Protein AF-A0A7K4N6X2-F1 (afdb_monomer_lite)

Organism: NCBI:txid2511932

Secondary structure (DSSP, 8-state):
-PPPPHHHHHHHHHHHHHHHHTT--HHHHHHHH---HHHHHHHHHHHHHHHHHHTT--HHHHHHHHHHHHHHHHHHHHHHHHHHHHHHHHHHHHHHHTTPPPPHHHHHHHHHHHHHHHHHHHHHHHHHHSPPHHHHHHHHHHHHHHHH--

Radius of gyration: 22.48 Å; chains: 1; bounding box: 54×57×59 Å

Structure (mmCIF, N/CA/C/O backbone):
data_AF-A0A7K4N6X2-F1
#
_entry.id   AF-A0A7K4N6X2-F1
#
loop_
_atom_site.group_PDB
_atom_site.id
_atom_site.type_symbol
_atom_site.label_atom_id
_atom_site.label_alt_id
_atom_site.label_comp_id
_atom_site.label_asym_id
_atom_site.la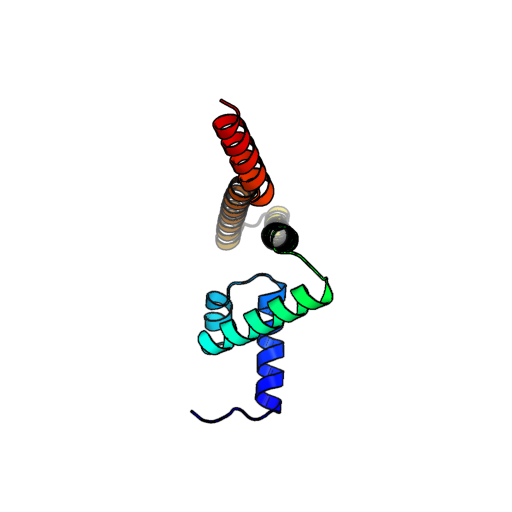bel_entity_id
_atom_site.label_seq_id
_atom_site.pdbx_PDB_ins_code
_atom_site.Cartn_x
_atom_site.Cartn_y
_atom_site.Cartn_z
_atom_site.occupancy
_atom_site.B_iso_or_equiv
_atom_site.auth_seq_id
_atom_site.auth_comp_id
_atom_site.auth_asym_id
_atom_site.auth_atom_id
_atom_site.pdbx_PDB_model_num
ATOM 1 N N . MET A 1 1 ? 13.465 -31.123 -7.975 1.00 43.75 1 MET A N 1
ATOM 2 C CA . MET A 1 1 ? 12.288 -30.366 -7.488 1.00 43.75 1 MET A CA 1
ATOM 3 C C . MET A 1 1 ? 11.057 -30.859 -8.233 1.00 43.75 1 MET A C 1
ATOM 5 O O . MET A 1 1 ? 11.097 -30.888 -9.456 1.00 43.75 1 MET A O 1
ATOM 9 N N . ALA A 1 2 ? 10.013 -31.300 -7.527 1.00 53.44 2 ALA A N 1
ATOM 10 C CA . ALA A 1 2 ? 8.795 -31.818 -8.152 1.00 53.44 2 ALA A CA 1
ATOM 11 C C . ALA A 1 2 ? 8.016 -30.695 -8.864 1.00 53.44 2 ALA A C 1
ATOM 13 O O . ALA A 1 2 ? 7.821 -29.613 -8.308 1.00 53.44 2 ALA A O 1
ATOM 14 N N . ARG A 1 3 ? 7.585 -30.944 -10.105 1.00 59.12 3 ARG A N 1
ATOM 15 C CA . ARG A 1 3 ? 6.756 -30.022 -10.893 1.00 59.12 3 ARG A CA 1
ATOM 16 C C . ARG A 1 3 ? 5.349 -30.001 -10.291 1.00 59.12 3 ARG A C 1
ATOM 18 O O . ARG A 1 3 ? 4.674 -31.024 -10.300 1.00 59.12 3 ARG A O 1
ATOM 25 N N . LEU A 1 4 ? 4.913 -28.850 -9.772 1.00 65.88 4 LEU A N 1
ATOM 26 C CA . LEU A 1 4 ? 3.552 -28.677 -9.247 1.00 65.88 4 LEU A CA 1
ATOM 27 C C . LEU A 1 4 ? 2.513 -29.030 -10.319 1.00 65.88 4 LEU A C 1
ATOM 29 O O . LEU A 1 4 ? 2.672 -28.641 -11.482 1.00 65.88 4 LEU A O 1
ATOM 33 N N . ALA A 1 5 ? 1.443 -29.721 -9.923 1.00 74.88 5 ALA A N 1
ATOM 34 C CA . ALA A 1 5 ? 0.334 -30.056 -10.812 1.00 74.88 5 ALA A CA 1
ATOM 35 C C . ALA A 1 5 ? -0.338 -28.781 -11.361 1.00 74.88 5 ALA A C 1
ATOM 37 O O . ALA A 1 5 ? -0.400 -27.758 -10.676 1.00 74.88 5 ALA A O 1
ATOM 38 N N . LYS A 1 6 ? -0.880 -28.833 -12.586 1.00 73.31 6 LYS A N 1
ATOM 39 C CA . LYS A 1 6 ? -1.446 -27.663 -13.296 1.00 73.31 6 LYS A CA 1
ATOM 40 C C . LYS A 1 6 ? -2.484 -26.897 -12.458 1.00 73.31 6 LYS A C 1
ATOM 42 O O . LYS A 1 6 ? -2.438 -25.673 -12.398 1.00 73.31 6 LYS A O 1
ATOM 47 N N . ASN A 1 7 ? -3.343 -27.608 -11.726 1.00 75.19 7 ASN A N 1
ATOM 48 C CA . ASN A 1 7 ? -4.359 -26.998 -10.859 1.00 75.19 7 ASN A CA 1
ATOM 49 C C . ASN A 1 7 ? -3.750 -26.260 -9.654 1.00 75.19 7 ASN A C 1
ATOM 51 O O . ASN A 1 7 ? -4.214 -25.185 -9.288 1.00 75.19 7 ASN A O 1
ATOM 55 N N . GLN A 1 8 ? -2.668 -26.788 -9.074 1.00 78.38 8 GLN A N 1
ATOM 56 C CA . GLN A 1 8 ? -1.957 -26.133 -7.970 1.00 78.38 8 GLN A CA 1
ATOM 57 C C . GLN A 1 8 ? -1.247 -24.856 -8.440 1.00 78.38 8 GLN A C 1
ATOM 59 O O . GLN A 1 8 ? -1.199 -23.873 -7.702 1.00 78.38 8 GLN A O 1
ATOM 64 N N . GLN A 1 9 ? -0.752 -24.839 -9.683 1.00 82.56 9 GLN A N 1
ATOM 65 C CA . GLN A 1 9 ? -0.161 -23.639 -10.280 1.00 82.56 9 GLN A CA 1
ATOM 66 C C . GLN A 1 9 ? -1.199 -22.529 -10.475 1.00 82.56 9 GLN A C 1
ATOM 68 O O . GLN A 1 9 ? -0.926 -21.386 -10.118 1.00 82.56 9 GLN A O 1
ATOM 73 N N . VAL A 1 10 ? -2.400 -22.855 -10.968 1.00 85.25 10 VAL A N 1
ATOM 74 C CA . VAL A 1 10 ? -3.485 -21.871 -11.150 1.00 85.25 10 VAL A CA 1
ATOM 75 C C . VAL A 1 10 ? -3.918 -21.268 -9.812 1.00 85.25 10 VAL A C 1
ATOM 77 O O . VAL A 1 10 ? -4.037 -20.049 -9.694 1.00 85.25 10 VAL A O 1
ATOM 80 N N . THR A 1 11 ? -4.102 -22.094 -8.780 1.00 87.75 11 THR A N 1
ATOM 81 C CA . THR A 1 11 ? -4.464 -21.610 -7.438 1.00 87.75 11 THR A CA 1
ATOM 82 C C . THR A 1 11 ? -3.383 -20.701 -6.854 1.00 87.75 11 THR A C 1
ATOM 84 O O . THR A 1 11 ? -3.689 -19.641 -6.308 1.00 87.75 11 THR A O 1
ATOM 87 N N . MET A 1 12 ? -2.111 -21.073 -7.010 1.00 90.75 12 MET A N 1
ATOM 88 C CA . MET A 1 12 ? -0.982 -20.261 -6.559 1.00 90.75 12 MET A CA 1
ATOM 89 C C . MET A 1 12 ? -0.906 -18.920 -7.299 1.00 90.75 12 MET A C 1
ATOM 91 O O . MET A 1 12 ? -0.745 -17.885 -6.657 1.00 90.75 12 MET A O 1
ATOM 95 N N . GLN A 1 13 ? -1.066 -18.919 -8.625 1.00 92.38 13 GLN A N 1
ATOM 96 C CA . GLN A 1 13 ? -1.088 -17.689 -9.419 1.00 92.38 13 GLN A CA 1
ATOM 97 C C . GLN A 1 13 ? -2.209 -16.753 -8.968 1.00 92.38 13 GLN A C 1
ATOM 99 O O . GLN A 1 13 ? -1.940 -15.583 -8.728 1.00 92.38 13 GLN A O 1
ATOM 104 N N . ARG A 1 14 ? -3.434 -17.259 -8.767 1.00 91.56 14 ARG A N 1
ATOM 105 C CA . ARG A 1 14 ? -4.555 -16.451 -8.249 1.00 91.56 14 ARG A CA 1
ATOM 106 C C . ARG A 1 14 ? -4.241 -15.840 -6.886 1.00 91.56 14 ARG A C 1
ATOM 108 O O . ARG A 1 14 ? -4.492 -14.659 -6.679 1.00 91.56 14 ARG A O 1
ATOM 115 N N . LYS A 1 15 ? -3.646 -16.622 -5.980 1.00 92.94 15 LYS A N 1
ATOM 116 C CA . LYS A 1 15 ? -3.247 -16.144 -4.650 1.00 92.94 15 LYS A CA 1
ATOM 117 C C . LYS A 1 15 ? -2.227 -15.006 -4.742 1.00 92.94 15 LYS A C 1
ATOM 119 O O . LYS A 1 15 ? -2.377 -14.003 -4.059 1.00 92.94 15 LYS A O 1
ATOM 124 N N . LEU A 1 16 ? -1.209 -15.152 -5.589 1.00 95.56 16 LEU A N 1
ATOM 125 C CA . LEU A 1 16 ? -0.157 -14.148 -5.775 1.00 95.56 16 LEU A CA 1
ATOM 126 C C . LEU A 1 16 ? -0.637 -12.910 -6.544 1.00 95.56 16 LEU A C 1
ATOM 128 O O . LEU A 1 16 ? -0.145 -11.812 -6.291 1.00 95.56 16 LEU A O 1
ATOM 132 N N . ARG A 1 17 ? -1.606 -13.072 -7.451 1.00 93.00 17 ARG A N 1
ATOM 133 C CA . ARG A 1 17 ? -2.121 -12.001 -8.310 1.00 93.00 17 ARG A CA 1
ATOM 134 C C . ARG A 1 17 ? -2.683 -10.832 -7.505 1.00 93.00 17 ARG A C 1
ATOM 136 O O . ARG A 1 17 ? -2.391 -9.690 -7.827 1.00 93.00 17 ARG A O 1
ATOM 143 N N . VAL A 1 18 ? -3.386 -11.125 -6.411 1.00 91.69 18 VAL A N 1
ATOM 144 C CA . VAL A 1 18 ? -3.947 -10.105 -5.509 1.00 91.69 18 VAL A CA 1
ATOM 145 C C . VAL A 1 18 ? -2.858 -9.201 -4.923 1.00 91.69 18 VAL A C 1
ATOM 147 O O . VAL A 1 18 ? -3.056 -7.999 -4.793 1.00 91.69 18 VAL A O 1
ATOM 150 N N . TYR A 1 19 ? -1.697 -9.758 -4.572 1.00 92.00 19 TYR A N 1
ATOM 151 C CA . TYR A 1 19 ? -0.583 -8.974 -4.031 1.00 92.00 19 TYR A CA 1
ATOM 152 C C . TYR A 1 19 ? 0.113 -8.160 -5.123 1.00 92.00 19 TYR A C 1
ATOM 154 O O . TYR A 1 19 ? 0.481 -7.012 -4.879 1.00 92.00 19 TYR A O 1
ATOM 162 N N . PHE A 1 20 ? 0.244 -8.728 -6.324 1.00 91.19 20 PHE A N 1
ATOM 163 C CA . PHE A 1 20 ? 0.792 -8.027 -7.483 1.00 91.19 20 PHE A CA 1
ATOM 164 C C . PHE A 1 20 ? -0.052 -6.801 -7.845 1.00 91.19 20 PHE A C 1
ATOM 166 O O . PHE A 1 20 ? 0.481 -5.706 -7.959 1.00 91.19 20 PHE A O 1
ATOM 173 N N . GLU A 1 21 ? -1.373 -6.961 -7.930 1.00 85.81 21 GLU A N 1
ATOM 174 C CA . GLU A 1 21 ? -2.314 -5.877 -8.255 1.00 85.81 21 GLU A CA 1
ATOM 175 C C . GLU A 1 21 ? -2.380 -4.791 -7.171 1.00 85.81 21 GLU A C 1
ATOM 177 O O . GLU A 1 21 ? -2.787 -3.666 -7.437 1.00 85.81 21 GLU A O 1
ATOM 182 N N . ARG A 1 22 ? -1.937 -5.106 -5.950 1.00 82.94 22 ARG A N 1
ATOM 183 C CA . ARG A 1 22 ? -1.788 -4.152 -4.839 1.00 82.94 22 ARG A CA 1
ATOM 184 C C . ARG A 1 22 ? -0.392 -3.526 -4.765 1.00 82.94 22 ARG A C 1
ATOM 186 O O . ARG A 1 22 ? -0.058 -2.943 -3.734 1.00 82.94 22 ARG A O 1
ATOM 193 N N . ASN A 1 23 ? 0.438 -3.715 -5.793 1.00 84.44 23 ASN A N 1
ATOM 194 C CA . ASN A 1 23 ? 1.840 -3.288 -5.851 1.00 84.44 23 ASN A CA 1
ATOM 195 C C . ASN A 1 23 ? 2.671 -3.720 -4.630 1.00 84.44 23 ASN A C 1
ATOM 197 O O . ASN A 1 23 ? 3.626 -3.054 -4.231 1.00 84.44 23 ASN A O 1
ATOM 201 N N . GLN A 1 24 ? 2.323 -4.854 -4.018 1.00 88.06 24 GLN A N 1
ATOM 202 C CA . GLN A 1 24 ? 3.087 -5.405 -2.904 1.00 88.06 24 GLN A CA 1
ATOM 203 C C . GLN A 1 24 ? 4.306 -6.147 -3.432 1.00 88.06 24 GLN A C 1
ATOM 205 O O . GLN A 1 24 ? 4.192 -6.946 -4.362 1.00 88.06 24 GLN A O 1
ATOM 210 N N . SER A 1 25 ? 5.466 -5.929 -2.809 1.00 88.12 25 SER A N 1
ATOM 211 C CA . SER A 1 25 ? 6.724 -6.540 -3.250 1.00 88.12 25 SER A CA 1
ATOM 212 C C . SER A 1 25 ? 6.659 -8.073 -3.285 1.00 88.12 25 SER A C 1
ATOM 214 O O . SER A 1 25 ? 5.964 -8.710 -2.488 1.00 88.12 25 SER A O 1
ATOM 216 N N . ALA A 1 26 ? 7.452 -8.684 -4.170 1.00 90.19 26 ALA A N 1
ATOM 217 C CA . ALA A 1 26 ? 7.571 -10.139 -4.243 1.00 90.19 26 ALA A CA 1
ATOM 218 C C . ALA A 1 26 ? 8.024 -10.754 -2.904 1.00 90.19 26 ALA A C 1
ATOM 220 O O . ALA A 1 26 ? 7.566 -11.835 -2.536 1.00 90.19 26 ALA A O 1
ATOM 221 N N . SER A 1 27 ? 8.882 -10.052 -2.155 1.00 92.31 27 SER A N 1
ATOM 222 C CA . SER A 1 27 ? 9.325 -10.453 -0.815 1.00 92.31 27 SER A CA 1
ATOM 223 C C . SER A 1 27 ? 8.164 -10.516 0.173 1.00 92.31 27 SER A C 1
ATOM 225 O O . SER A 1 27 ? 7.992 -11.534 0.841 1.00 92.31 27 SER A O 1
ATOM 227 N N . PHE A 1 28 ? 7.328 -9.474 0.210 1.00 89.94 28 PHE A N 1
ATOM 228 C CA . PHE A 1 28 ? 6.139 -9.436 1.061 1.00 89.94 28 PHE A CA 1
ATOM 229 C C . PHE A 1 28 ? 5.155 -10.550 0.683 1.00 89.94 28 PHE A C 1
ATOM 231 O O . PHE A 1 28 ? 4.765 -11.360 1.520 1.00 89.94 28 PHE A O 1
ATOM 238 N N . ALA A 1 29 ? 4.826 -10.673 -0.605 1.00 93.38 29 ALA A N 1
ATOM 239 C CA . ALA A 1 29 ? 3.932 -11.719 -1.089 1.00 93.38 29 ALA A CA 1
ATOM 240 C C . ALA A 1 29 ? 4.471 -13.133 -0.805 1.00 93.38 29 ALA A C 1
ATOM 242 O O . ALA A 1 29 ? 3.701 -14.035 -0.480 1.00 93.38 29 ALA A O 1
ATOM 243 N N . SER A 1 30 ? 5.786 -13.349 -0.888 1.00 94.44 30 SER A N 1
ATOM 244 C CA . SER A 1 30 ? 6.421 -14.625 -0.537 1.00 94.44 30 SER A CA 1
ATOM 245 C C . SER A 1 30 ? 6.221 -14.979 0.939 1.00 94.44 30 SER A C 1
ATOM 247 O O . SER A 1 30 ? 5.857 -16.118 1.238 1.00 94.44 30 SER A O 1
ATOM 249 N N . GLN A 1 31 ? 6.390 -14.007 1.840 1.00 93.50 31 GLN A N 1
ATOM 250 C CA . GLN A 1 31 ? 6.179 -14.188 3.279 1.00 93.50 31 GLN A CA 1
ATOM 251 C C . GLN A 1 31 ? 4.711 -14.503 3.595 1.00 93.50 31 GLN A C 1
ATOM 253 O O . GLN A 1 31 ? 4.422 -15.522 4.221 1.00 93.50 31 GLN A O 1
ATOM 258 N N . GLU A 1 32 ? 3.786 -13.700 3.069 1.00 92.69 32 GLU A N 1
ATOM 259 C CA . GLU A 1 32 ? 2.346 -13.849 3.309 1.00 92.69 32 GLU A CA 1
ATOM 260 C C . GLU A 1 32 ? 1.781 -15.152 2.736 1.00 92.69 32 GLU A C 1
ATOM 262 O O . GLU A 1 32 ? 0.965 -15.850 3.345 1.00 92.69 32 GLU A O 1
ATOM 267 N N . THR A 1 33 ? 2.217 -15.525 1.533 1.00 92.06 33 THR A N 1
ATOM 268 C CA . THR A 1 33 ? 1.648 -16.684 0.840 1.00 92.06 33 THR A CA 1
ATOM 269 C C . THR A 1 33 ? 2.375 -17.991 1.124 1.00 92.06 33 THR A C 1
ATOM 271 O O . THR A 1 33 ? 1.822 -19.043 0.784 1.00 92.06 33 THR A O 1
ATOM 274 N N . ARG A 1 34 ? 3.560 -17.925 1.752 1.00 92.69 34 ARG A N 1
ATOM 275 C CA . ARG A 1 34 ? 4.531 -19.020 1.939 1.00 92.69 34 ARG A CA 1
ATOM 276 C C . ARG A 1 34 ? 5.005 -19.658 0.630 1.00 92.69 34 ARG A C 1
ATOM 278 O O . ARG A 1 34 ? 5.456 -20.801 0.608 1.00 92.69 34 ARG A O 1
ATOM 285 N N . VAL A 1 35 ? 4.897 -18.928 -0.478 1.00 93.25 35 VAL A N 1
ATOM 286 C CA . VAL A 1 35 ? 5.419 -19.351 -1.780 1.00 93.25 35 VAL A CA 1
ATOM 287 C C . VAL A 1 35 ? 6.888 -18.955 -1.875 1.00 93.25 35 VAL A C 1
ATOM 289 O O . VAL A 1 35 ? 7.273 -17.872 -1.444 1.00 93.25 35 VAL A O 1
ATOM 292 N N . ASN A 1 36 ? 7.721 -19.815 -2.465 1.00 94.31 36 ASN A N 1
ATOM 293 C CA . ASN A 1 36 ? 9.141 -19.530 -2.657 1.00 94.31 36 ASN A CA 1
ATOM 294 C C . ASN A 1 36 ? 9.355 -18.222 -3.442 1.00 94.31 36 ASN A C 1
ATOM 296 O O . ASN A 1 36 ? 8.801 -18.056 -4.530 1.00 94.31 36 ASN A O 1
ATOM 300 N N . ILE A 1 37 ? 10.226 -17.345 -2.937 1.00 94.75 37 ILE A N 1
ATOM 301 C CA . ILE A 1 37 ? 10.495 -16.026 -3.527 1.00 94.75 37 ILE A CA 1
ATOM 302 C C . ILE A 1 37 ? 10.863 -16.080 -5.015 1.00 94.75 37 ILE A C 1
ATOM 304 O O . ILE A 1 37 ? 10.365 -15.273 -5.792 1.00 94.75 37 ILE A O 1
ATOM 308 N N . LYS A 1 38 ? 11.642 -17.076 -5.464 1.00 95.19 38 LYS A N 1
ATOM 309 C CA . LYS A 1 38 ? 12.002 -17.218 -6.887 1.00 95.19 38 LYS A CA 1
ATOM 310 C C . LYS A 1 38 ? 10.773 -17.478 -7.758 1.00 95.19 38 LYS A C 1
ATOM 312 O O . LYS A 1 38 ? 10.713 -17.020 -8.893 1.00 95.19 38 LYS A O 1
ATOM 317 N N . THR A 1 39 ? 9.789 -18.197 -7.219 1.00 93.00 39 THR A N 1
ATOM 318 C CA . THR A 1 39 ? 8.517 -18.468 -7.904 1.00 93.00 39 THR A CA 1
ATOM 319 C C . THR A 1 39 ? 7.649 -17.216 -7.960 1.00 93.00 39 THR A C 1
ATOM 321 O O . THR A 1 39 ? 7.078 -16.923 -9.007 1.00 93.00 39 THR A O 1
ATOM 324 N N . VAL A 1 40 ? 7.602 -16.439 -6.874 1.00 94.31 40 VAL A N 1
ATOM 325 C CA . VAL A 1 40 ? 6.884 -15.157 -6.852 1.00 94.31 40 VAL A CA 1
ATOM 326 C C . VAL A 1 40 ? 7.488 -14.178 -7.858 1.00 94.31 40 VAL A C 1
ATOM 328 O O . VAL A 1 40 ? 6.768 -13.676 -8.717 1.00 94.31 40 VAL A O 1
ATOM 331 N N . CYS A 1 41 ? 8.811 -13.979 -7.825 1.00 94.19 41 CYS A N 1
ATOM 332 C CA . CYS A 1 41 ? 9.517 -13.110 -8.768 1.00 94.19 41 CYS A CA 1
ATOM 333 C C . CYS A 1 41 ? 9.287 -13.530 -10.223 1.00 94.19 41 CYS A C 1
ATOM 335 O O . CYS A 1 41 ? 9.100 -12.673 -11.082 1.00 94.19 41 CYS A O 1
ATOM 337 N N . LYS A 1 42 ? 9.265 -14.842 -10.499 1.00 94.94 42 LYS A N 1
ATOM 338 C CA . LYS A 1 42 ? 8.959 -15.364 -11.833 1.00 94.94 42 LYS A CA 1
ATOM 339 C C . LYS A 1 42 ? 7.573 -14.912 -12.304 1.00 94.94 42 LYS A C 1
ATOM 341 O O . LYS A 1 42 ? 7.480 -14.323 -13.374 1.00 94.94 42 LYS A O 1
ATOM 346 N N . TYR A 1 43 ? 6.520 -15.142 -11.516 1.00 94.62 43 TYR A N 1
ATOM 347 C CA . TYR A 1 43 ? 5.162 -14.756 -11.923 1.00 94.62 43 TYR A CA 1
ATOM 348 C C . TYR A 1 43 ? 4.976 -13.244 -12.023 1.00 94.62 43 TYR A C 1
ATOM 350 O O . TYR A 1 43 ? 4.349 -12.769 -12.962 1.00 94.62 43 TYR A O 1
ATOM 358 N N . TYR A 1 44 ? 5.563 -12.484 -11.100 1.00 95.12 44 TYR A N 1
ATOM 359 C CA . TYR A 1 44 ? 5.532 -11.023 -11.147 1.00 95.12 44 TYR A CA 1
ATOM 360 C C . TYR A 1 44 ? 6.169 -10.486 -12.430 1.00 95.12 44 TYR A C 1
ATOM 362 O O . TYR A 1 44 ? 5.593 -9.621 -13.087 1.00 95.12 44 TYR A O 1
ATOM 370 N N . LYS A 1 45 ? 7.329 -11.034 -12.813 1.00 92.19 45 LYS A N 1
ATOM 371 C CA . LYS A 1 45 ? 8.003 -10.679 -14.063 1.00 92.19 45 LYS A CA 1
ATOM 372 C C . LYS A 1 45 ? 7.143 -11.029 -15.277 1.00 92.19 45 LYS A C 1
ATOM 374 O O . LYS A 1 45 ? 6.942 -10.175 -16.130 1.00 92.19 45 LYS A O 1
ATOM 379 N N . GLU A 1 46 ? 6.594 -12.243 -15.326 1.00 93.12 46 GLU A N 1
ATOM 380 C CA . GLU A 1 46 ? 5.704 -12.672 -16.414 1.00 93.12 46 GLU A CA 1
ATOM 381 C C . GLU A 1 46 ? 4.490 -11.737 -16.561 1.00 93.12 46 GLU A C 1
ATOM 383 O O . GLU A 1 46 ? 4.150 -11.336 -17.671 1.00 93.12 46 GLU A O 1
ATOM 388 N N . TRP A 1 47 ? 3.851 -11.334 -15.460 1.00 93.88 47 TRP A N 1
ATOM 389 C CA . TRP A 1 47 ? 2.709 -10.415 -15.507 1.00 93.88 47 TRP A CA 1
ATOM 390 C C . TRP A 1 47 ? 3.093 -8.996 -15.914 1.00 93.88 47 TRP A C 1
ATOM 392 O O . TRP A 1 47 ? 2.390 -8.397 -16.726 1.00 93.88 47 TRP A O 1
ATOM 402 N N . SER A 1 48 ? 4.207 -8.475 -15.400 1.00 86.81 48 SER A N 1
ATOM 403 C CA . SER A 1 48 ? 4.730 -7.163 -15.794 1.00 86.81 48 SER A CA 1
ATOM 404 C C . SER A 1 48 ? 5.070 -7.119 -17.291 1.00 86.81 48 SER A C 1
ATOM 406 O O . SER A 1 48 ? 4.698 -6.170 -17.984 1.00 86.81 48 SER A O 1
ATOM 408 N N . GLU A 1 49 ? 5.685 -8.176 -17.829 1.00 86.69 49 GLU A N 1
ATOM 409 C CA . GLU A 1 49 ? 5.975 -8.296 -19.263 1.00 86.69 49 GLU A CA 1
ATOM 410 C C . GLU A 1 49 ? 4.700 -8.381 -20.109 1.00 86.69 49 GLU A C 1
ATOM 412 O O . GLU A 1 49 ? 4.633 -7.765 -21.173 1.00 86.69 49 GLU A O 1
ATOM 417 N N . LEU A 1 50 ? 3.683 -9.119 -19.650 1.00 87.69 50 LEU A N 1
ATOM 418 C CA . LEU A 1 50 ? 2.391 -9.203 -20.336 1.00 87.69 50 LEU A CA 1
ATOM 419 C C . LEU A 1 50 ? 1.694 -7.840 -20.406 1.00 87.69 50 LEU A C 1
ATOM 421 O O . LEU A 1 50 ? 1.220 -7.470 -21.476 1.00 87.69 50 LEU A O 1
ATOM 425 N N . ILE A 1 51 ? 1.673 -7.086 -19.303 1.00 83.88 51 ILE A N 1
ATO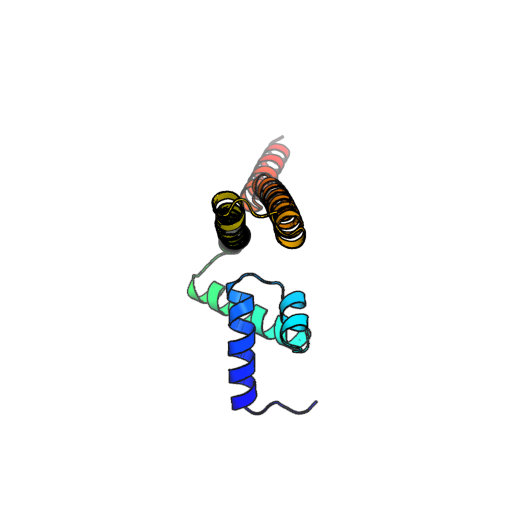M 426 C CA . ILE A 1 51 ? 1.103 -5.729 -19.262 1.00 83.88 51 ILE A CA 1
ATOM 427 C C . ILE A 1 51 ? 1.882 -4.803 -20.198 1.00 83.88 51 ILE A C 1
ATOM 429 O O . ILE A 1 51 ? 1.290 -4.127 -21.032 1.00 83.88 51 ILE A O 1
ATOM 433 N N . SER A 1 52 ? 3.214 -4.835 -20.119 1.00 77.88 52 SER A N 1
ATOM 434 C CA . SER A 1 52 ? 4.085 -4.000 -20.953 1.00 77.88 52 SER A CA 1
ATOM 435 C C . SER A 1 52 ? 3.851 -4.227 -22.446 1.00 77.88 52 SER A C 1
ATOM 437 O O . SER A 1 52 ? 3.766 -3.269 -23.207 1.00 77.88 52 SER A O 1
ATOM 439 N N . LYS A 1 53 ? 3.731 -5.494 -22.865 1.00 81.50 53 LYS A N 1
ATOM 440 C CA . LYS A 1 53 ? 3.464 -5.859 -24.263 1.00 81.50 53 LYS A CA 1
ATOM 441 C C . LYS A 1 53 ? 2.053 -5.477 -24.696 1.00 81.50 53 LYS A C 1
ATOM 443 O O . LYS A 1 53 ? 1.890 -4.981 -25.800 1.00 81.50 53 LYS A O 1
ATOM 448 N N . ALA A 1 54 ? 1.052 -5.703 -23.845 1.00 79.25 54 ALA A N 1
ATOM 449 C CA . ALA A 1 54 ? -0.340 -5.387 -24.160 1.00 79.25 54 ALA A CA 1
ATOM 450 C C . ALA A 1 54 ? -0.586 -3.878 -24.313 1.00 79.25 54 ALA A C 1
ATOM 452 O O . ALA A 1 54 ? -1.452 -3.479 -25.082 1.00 79.25 54 ALA A O 1
ATOM 453 N N . CYS A 1 55 ? 0.169 -3.053 -23.587 1.00 74.50 55 CYS A N 1
ATOM 454 C CA . CYS A 1 55 ? 0.031 -1.600 -23.605 1.00 74.50 55 CYS A CA 1
ATOM 455 C C . CYS A 1 55 ? 1.057 -0.893 -24.514 1.00 74.50 55 CYS A C 1
ATOM 457 O O . CYS A 1 55 ? 1.099 0.333 -24.502 1.00 74.50 55 CYS A O 1
ATOM 459 N N . GLU A 1 56 ? 1.898 -1.638 -25.246 1.00 78.19 56 GLU A N 1
ATOM 460 C CA . GLU A 1 56 ? 2.971 -1.110 -26.116 1.00 78.19 56 GLU A CA 1
ATOM 461 C C . GLU A 1 56 ? 3.879 -0.067 -25.435 1.00 78.19 56 GLU A C 1
ATOM 463 O O . GLU A 1 56 ? 4.434 0.829 -26.068 1.00 78.19 56 GLU A O 1
ATOM 468 N N . LEU A 1 57 ? 4.042 -0.171 -24.114 1.00 72.81 57 LEU A N 1
ATOM 469 C CA . LEU A 1 57 ? 4.702 0.873 -23.336 1.00 72.81 57 LEU A CA 1
ATOM 470 C C . LEU A 1 57 ? 6.205 0.831 -23.569 1.00 72.81 57 LEU A C 1
ATOM 472 O O . LEU A 1 57 ? 6.838 -0.210 -23.361 1.00 72.81 57 LEU A O 1
ATOM 476 N N . ASP A 1 58 ? 6.795 1.976 -23.907 1.00 80.44 58 ASP A N 1
ATOM 477 C CA . ASP A 1 58 ? 8.243 2.143 -23.893 1.00 80.44 58 ASP A CA 1
ATOM 478 C C . ASP A 1 58 ? 8.794 2.180 -22.451 1.00 80.44 58 ASP A C 1
ATOM 480 O O . ASP A 1 58 ? 8.064 2.078 -21.461 1.00 80.44 58 ASP A O 1
ATOM 484 N N . PHE A 1 59 ? 10.117 2.261 -22.308 1.00 76.88 59 PHE A N 1
ATOM 485 C CA . PHE A 1 59 ? 10.750 2.270 -20.988 1.00 76.88 59 PHE A CA 1
ATOM 486 C C . PHE A 1 59 ? 10.300 3.443 -20.102 1.00 76.88 59 PHE A C 1
ATOM 488 O O . PHE A 1 59 ? 10.077 3.237 -18.908 1.00 76.88 59 PHE A O 1
ATOM 495 N N . LEU A 1 60 ? 10.149 4.645 -20.663 1.00 79.06 60 LEU A N 1
ATOM 496 C CA . LEU A 1 60 ? 9.766 5.835 -19.904 1.00 79.06 60 LEU A CA 1
ATOM 497 C C . LEU A 1 60 ? 8.290 5.773 -19.510 1.00 79.06 60 LEU A C 1
ATOM 499 O O . LEU A 1 60 ? 7.948 6.081 -18.369 1.00 79.06 60 LEU A O 1
ATOM 503 N N . SER A 1 61 ? 7.427 5.298 -20.406 1.00 80.06 61 SER A N 1
ATOM 504 C CA . SER A 1 61 ? 6.014 5.066 -20.112 1.00 80.06 61 SER A CA 1
ATOM 505 C C . SER A 1 61 ? 5.827 4.040 -18.994 1.00 80.06 61 SER A C 1
ATOM 507 O O . SER A 1 61 ? 5.027 4.276 -18.089 1.00 80.06 61 SER A O 1
ATOM 509 N N . ARG A 1 62 ? 6.608 2.948 -18.987 1.00 77.69 62 ARG A N 1
ATOM 510 C CA . ARG A 1 62 ? 6.595 1.969 -17.882 1.00 77.69 62 ARG A CA 1
ATOM 511 C C . ARG A 1 62 ? 7.018 2.595 -16.555 1.00 77.69 62 ARG A C 1
ATOM 513 O O . ARG A 1 62 ? 6.340 2.402 -15.557 1.00 77.69 62 ARG A O 1
ATOM 520 N N . GLN A 1 63 ? 8.087 3.392 -16.547 1.00 81.69 63 GLN A N 1
ATOM 521 C CA . GLN A 1 63 ? 8.544 4.088 -15.336 1.00 81.69 63 GLN A CA 1
ATOM 522 C C . GLN A 1 63 ? 7.490 5.057 -14.782 1.00 81.69 63 GLN A C 1
ATOM 524 O O . GLN A 1 63 ? 7.279 5.112 -13.569 1.00 81.69 63 GLN A O 1
ATOM 529 N N . ARG A 1 64 ? 6.798 5.804 -15.654 1.00 82.75 64 ARG A N 1
ATOM 530 C CA . ARG A 1 64 ? 5.696 6.688 -15.241 1.00 82.75 64 ARG A CA 1
ATOM 531 C C . ARG A 1 64 ? 4.534 5.895 -14.648 1.00 82.75 64 ARG A C 1
ATOM 533 O O . ARG A 1 64 ? 4.063 6.240 -13.568 1.00 82.75 64 ARG A O 1
ATOM 540 N N . GLN A 1 65 ? 4.132 4.807 -15.302 1.00 84.62 65 GLN A N 1
ATOM 541 C CA . GLN A 1 65 ? 3.062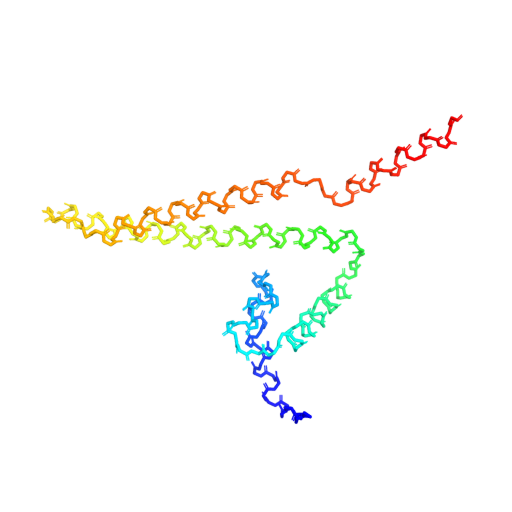 3.947 -14.805 1.00 84.62 65 GLN A CA 1
ATOM 542 C C . GLN A 1 65 ? 3.421 3.316 -13.454 1.00 84.62 65 GLN A C 1
ATOM 544 O O . GLN A 1 65 ? 2.613 3.362 -12.531 1.00 84.62 65 GLN A O 1
ATOM 549 N N . ASP A 1 66 ? 4.629 2.769 -13.302 1.00 83.62 66 ASP A N 1
ATOM 550 C CA . ASP A 1 66 ? 5.090 2.181 -12.040 1.00 83.62 66 ASP A CA 1
ATOM 551 C C . ASP A 1 66 ? 5.070 3.219 -10.909 1.00 83.62 66 ASP A C 1
ATOM 553 O O . ASP A 1 66 ? 4.630 2.940 -9.791 1.00 83.62 66 ASP A O 1
ATOM 557 N N . ARG A 1 67 ? 5.485 4.457 -11.205 1.00 87.19 67 ARG A N 1
ATOM 558 C CA . ARG A 1 67 ? 5.420 5.572 -10.257 1.00 87.19 67 ARG A CA 1
ATOM 559 C C . ARG A 1 67 ? 3.983 5.891 -9.843 1.00 87.19 67 ARG A C 1
ATOM 561 O O . ARG A 1 67 ? 3.721 6.019 -8.647 1.00 87.19 67 ARG A O 1
ATOM 568 N N . GLU A 1 68 ? 3.060 6.004 -10.794 1.00 87.38 68 GLU A N 1
ATOM 569 C CA . GLU A 1 68 ? 1.633 6.228 -10.518 1.00 87.38 68 GLU A CA 1
ATOM 570 C C . GLU A 1 68 ? 1.033 5.093 -9.682 1.00 87.38 68 GLU A C 1
ATOM 572 O O . GLU A 1 68 ? 0.309 5.339 -8.720 1.00 87.38 68 GLU A O 1
ATOM 577 N N . GLN A 1 69 ? 1.396 3.852 -9.991 1.00 85.75 69 GLN A N 1
ATOM 578 C CA . GLN A 1 69 ? 0.957 2.658 -9.276 1.00 85.75 69 GLN A CA 1
ATOM 579 C C . GLN A 1 69 ? 1.443 2.625 -7.818 1.00 85.75 69 GLN A C 1
ATOM 581 O O . GLN A 1 69 ? 0.684 2.270 -6.910 1.00 85.75 69 GLN A O 1
ATOM 586 N N . ILE A 1 70 ? 2.679 3.060 -7.560 1.00 88.50 70 ILE A N 1
ATOM 587 C CA . ILE A 1 70 ? 3.203 3.222 -6.197 1.00 88.50 70 ILE A CA 1
ATOM 588 C C . ILE A 1 70 ? 2.432 4.313 -5.444 1.00 88.50 70 ILE A C 1
ATOM 590 O O . ILE A 1 70 ? 2.043 4.106 -4.293 1.00 88.50 70 ILE A O 1
ATOM 594 N N . LEU A 1 71 ? 2.174 5.458 -6.083 1.00 90.56 71 LEU A N 1
ATOM 595 C CA . LEU A 1 71 ? 1.396 6.543 -5.477 1.00 90.56 71 LEU A CA 1
ATOM 596 C C . LEU A 1 71 ? -0.026 6.096 -5.133 1.00 90.56 71 LEU A C 1
ATOM 598 O O . LEU A 1 71 ? -0.477 6.322 -4.011 1.00 90.56 71 LEU A O 1
ATOM 602 N N . LEU A 1 72 ? -0.679 5.383 -6.050 1.00 88.56 72 LEU A N 1
ATOM 603 C CA . LEU A 1 72 ? -2.000 4.807 -5.834 1.00 88.56 72 LEU A CA 1
ATOM 604 C C . LEU A 1 72 ? -1.994 3.781 -4.693 1.00 88.56 72 LEU A C 1
ATOM 606 O O . LEU A 1 72 ? -2.929 3.728 -3.898 1.00 88.56 72 LEU A O 1
ATOM 610 N N . SER A 1 73 ? -0.930 2.983 -4.557 1.00 88.75 73 SER A N 1
ATOM 611 C CA . SER A 1 73 ? -0.783 2.071 -3.418 1.00 88.75 73 SER A CA 1
ATOM 612 C C . SER A 1 73 ? -0.710 2.821 -2.087 1.00 88.75 73 SER A C 1
ATOM 614 O O . SER A 1 73 ? -1.297 2.357 -1.108 1.00 88.75 73 SER A O 1
ATOM 616 N N . TYR A 1 74 ? -0.005 3.955 -2.022 1.00 92.56 74 TYR A N 1
ATOM 617 C CA . TYR A 1 74 ? -0.009 4.791 -0.819 1.00 92.56 74 TYR A CA 1
ATOM 618 C C . TYR A 1 74 ? -1.406 5.344 -0.530 1.00 92.56 74 TYR A C 1
ATOM 620 O O . TYR A 1 74 ? -1.845 5.288 0.616 1.00 92.56 74 TYR A O 1
ATOM 628 N N . ASP A 1 75 ? -2.124 5.807 -1.555 1.00 90.69 75 ASP A N 1
ATOM 629 C CA . ASP A 1 75 ? -3.494 6.310 -1.409 1.00 90.69 75 ASP A CA 1
ATOM 630 C C . ASP A 1 75 ? -4.465 5.247 -0.899 1.00 90.69 75 ASP A C 1
ATOM 632 O O . ASP A 1 75 ? -5.222 5.499 0.036 1.00 90.69 75 ASP A O 1
ATOM 636 N N . ASN A 1 76 ? -4.381 4.025 -1.423 1.00 89.00 76 ASN A N 1
ATOM 637 C CA . ASN A 1 76 ? -5.197 2.910 -0.948 1.00 89.00 76 ASN A CA 1
ATOM 638 C C . ASN A 1 76 ? -4.903 2.566 0.521 1.00 89.00 76 ASN A C 1
ATOM 640 O O . ASN A 1 76 ? -5.822 2.328 1.305 1.00 89.00 76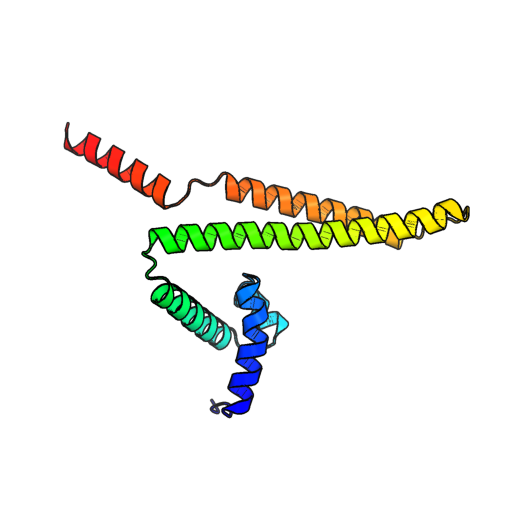 ASN A O 1
ATOM 644 N N . GLN A 1 77 ? -3.625 2.552 0.919 1.00 90.81 77 GLN A N 1
ATOM 645 C CA . GLN A 1 77 ? -3.244 2.303 2.314 1.00 90.81 77 GLN A CA 1
ATOM 646 C C . GLN A 1 77 ? -3.737 3.417 3.242 1.00 90.81 77 GLN A C 1
ATOM 648 O O . GLN A 1 77 ? -4.242 3.126 4.325 1.00 90.81 77 GLN A O 1
ATOM 653 N N . LEU A 1 78 ? -3.633 4.678 2.814 1.00 94.12 78 LEU A N 1
ATOM 654 C CA . LEU A 1 78 ? -4.169 5.819 3.554 1.00 94.12 78 LEU A CA 1
ATOM 655 C C . LEU A 1 78 ? -5.686 5.721 3.704 1.00 94.12 78 LEU A C 1
ATOM 657 O O . LEU A 1 78 ? -6.175 5.893 4.816 1.00 94.12 78 LEU A O 1
ATOM 661 N N . GLY A 1 79 ? -6.411 5.387 2.633 1.00 91.88 79 GLY A N 1
ATOM 662 C CA . GLY A 1 79 ? -7.861 5.180 2.669 1.00 91.88 79 GLY A CA 1
ATOM 663 C C . GLY A 1 79 ? -8.265 4.174 3.747 1.00 91.88 79 GLY A C 1
ATOM 664 O O . GLY A 1 79 ? -9.027 4.507 4.649 1.00 91.88 79 GLY A O 1
ATOM 665 N N . HIS A 1 80 ? -7.646 2.990 3.752 1.00 93.31 80 HIS A N 1
ATOM 666 C CA . HIS A 1 80 ? -7.914 1.970 4.771 1.00 93.31 80 HIS A CA 1
ATOM 667 C C . HIS A 1 80 ? -7.597 2.421 6.207 1.00 93.31 80 HIS A C 1
ATOM 669 O O . HIS A 1 80 ? -8.300 2.045 7.152 1.00 93.31 80 HIS A O 1
ATOM 675 N N . LEU A 1 81 ? -6.537 3.210 6.402 1.00 96.00 81 LEU A N 1
ATOM 676 C CA . LEU A 1 81 ? -6.206 3.750 7.721 1.00 96.00 81 LEU A CA 1
ATOM 677 C C . LEU A 1 81 ? -7.201 4.828 8.166 1.00 96.00 81 LEU A C 1
ATOM 679 O O . LEU A 1 81 ? -7.546 4.864 9.347 1.00 96.00 81 LEU A O 1
ATOM 683 N N . TYR A 1 82 ? -7.690 5.669 7.252 1.00 96.69 82 TYR A N 1
ATOM 684 C CA . TYR A 1 82 ? -8.744 6.638 7.556 1.00 96.69 82 TYR A CA 1
ATOM 685 C C . TYR A 1 82 ? -10.064 5.943 7.905 1.00 96.69 82 TYR A C 1
ATOM 687 O O . TYR A 1 82 ? -10.639 6.277 8.939 1.00 96.69 82 TYR A O 1
ATOM 695 N N . ASP A 1 83 ? -10.474 4.908 7.167 1.00 96.12 83 ASP A N 1
ATOM 696 C CA . ASP A 1 83 ? -11.657 4.092 7.501 1.00 96.12 83 ASP A CA 1
ATOM 697 C C . ASP A 1 83 ? -11.533 3.461 8.903 1.00 96.12 83 ASP A C 1
ATOM 699 O O . ASP A 1 83 ? -12.468 3.444 9.714 1.00 96.12 83 ASP A O 1
ATOM 703 N N . THR A 1 84 ? -10.335 2.961 9.224 1.00 95.12 84 THR A N 1
ATOM 704 C CA . THR A 1 84 ? -10.025 2.402 10.547 1.00 95.12 84 THR A CA 1
ATOM 705 C C . THR A 1 84 ? -10.119 3.478 11.631 1.00 95.12 84 THR A C 1
ATOM 707 O O . THR A 1 84 ? -10.710 3.251 12.690 1.00 95.12 84 THR A O 1
ATOM 710 N N . LEU A 1 85 ? -9.583 4.672 11.371 1.00 96.50 85 LEU A N 1
ATOM 711 C CA . LEU A 1 85 ? -9.639 5.802 12.292 1.00 96.50 85 LEU A CA 1
ATOM 712 C C . LEU A 1 85 ? -11.081 6.278 12.522 1.00 96.50 85 LEU A C 1
ATOM 714 O O . LEU A 1 85 ? -11.448 6.573 13.661 1.00 96.50 85 LEU A O 1
ATOM 718 N N . GLU A 1 86 ? -11.909 6.323 11.479 1.00 96.56 86 GLU A N 1
ATOM 719 C CA . GLU A 1 86 ? -13.338 6.633 11.582 1.00 96.56 86 GLU A CA 1
ATOM 720 C C . GLU A 1 86 ? -14.079 5.609 12.438 1.00 96.56 86 GLU A C 1
ATOM 722 O O . GLU A 1 86 ? -14.823 5.992 13.345 1.00 96.56 86 GLU A O 1
ATOM 727 N N . THR A 1 87 ? -13.809 4.321 12.226 1.00 96.56 87 THR A N 1
ATOM 728 C CA . THR A 1 87 ? -14.376 3.233 13.031 1.00 96.56 87 THR A CA 1
ATOM 729 C C . THR A 1 87 ? -14.007 3.389 14.507 1.00 96.56 87 THR A C 1
ATOM 731 O O . THR A 1 87 ? -14.880 3.360 15.378 1.00 96.56 87 THR A O 1
ATOM 734 N N . ILE A 1 88 ? -12.728 3.637 14.809 1.00 95.69 88 ILE A N 1
ATOM 735 C CA . ILE A 1 88 ? -12.270 3.868 16.186 1.00 95.69 88 ILE A CA 1
ATOM 736 C C . ILE A 1 88 ? -12.953 5.108 16.775 1.00 95.69 88 ILE A C 1
ATOM 738 O O . ILE A 1 88 ? -13.450 5.065 17.901 1.00 95.69 88 ILE A O 1
ATOM 742 N N . ASN A 1 89 ? -13.035 6.207 16.022 1.00 95.12 89 ASN A N 1
ATOM 743 C CA . ASN A 1 89 ? -13.705 7.427 16.468 1.00 95.12 89 ASN A CA 1
ATOM 744 C C . ASN A 1 89 ? -15.188 7.181 16.780 1.00 95.12 89 ASN A C 1
ATOM 746 O O . ASN A 1 89 ? -15.691 7.653 17.802 1.00 95.12 89 ASN A O 1
ATOM 750 N N . TYR A 1 90 ? -15.885 6.420 15.940 1.00 96.12 90 TYR A N 1
ATOM 751 C CA . TYR A 1 90 ? -17.274 6.046 16.167 1.00 96.12 90 TYR A CA 1
ATOM 752 C C . TYR A 1 90 ? -17.446 5.221 17.449 1.00 96.12 90 TYR A C 1
ATOM 754 O O . TYR A 1 90 ? -18.299 5.553 18.275 1.00 96.12 90 TYR A O 1
ATOM 762 N N . GLU A 1 91 ? -16.596 4.215 17.673 1.00 94.50 91 GLU A N 1
ATOM 763 C CA . GLU A 1 91 ? -16.620 3.429 18.909 1.00 94.50 91 GLU A CA 1
ATOM 764 C C . GLU A 1 91 ? -16.324 4.296 20.137 1.00 94.50 91 GLU A C 1
ATOM 766 O O . GLU A 1 91 ? -17.093 4.272 21.095 1.00 94.50 91 GLU A O 1
ATOM 771 N N . THR A 1 92 ? -15.300 5.157 20.101 1.00 93.81 92 THR A N 1
ATOM 772 C CA . THR A 1 92 ? -15.004 6.065 21.228 1.00 93.81 92 THR A CA 1
ATOM 773 C C . THR A 1 92 ? -16.175 6.996 21.565 1.00 93.81 92 THR A C 1
ATOM 775 O O . THR A 1 92 ? -16.499 7.163 22.741 1.00 93.81 92 THR A O 1
ATOM 778 N N . LYS A 1 93 ? -16.896 7.515 20.557 1.00 94.38 93 LYS A N 1
ATOM 779 C CA . LYS A 1 93 ? -18.098 8.342 20.761 1.00 94.38 93 LYS A CA 1
ATOM 780 C C . LYS A 1 93 ? -19.235 7.574 21.437 1.00 94.38 93 LYS A C 1
ATOM 782 O O . LYS A 1 93 ? -20.027 8.178 22.156 1.00 94.38 93 LYS A O 1
ATOM 787 N N . LYS A 1 94 ? -19.354 6.256 21.232 1.00 95.38 94 LYS A N 1
ATOM 788 C CA . LYS A 1 94 ? -20.367 5.441 21.928 1.00 95.38 94 LYS A CA 1
ATOM 789 C C . LYS A 1 94 ? -20.102 5.345 23.427 1.00 95.38 94 LYS A C 1
ATOM 791 O O . LYS A 1 94 ? -21.065 5.308 24.189 1.00 95.38 94 LYS A O 1
ATOM 796 N N . TYR A 1 95 ? -18.838 5.266 23.843 1.00 94.62 95 TYR A N 1
ATOM 797 C CA . TYR A 1 95 ? -18.470 5.250 25.263 1.00 94.62 95 TYR A CA 1
ATOM 798 C C . TYR A 1 95 ? -18.753 6.603 25.909 1.00 94.62 95 TYR A C 1
ATOM 800 O O . TYR A 1 95 ? -19.446 6.651 26.924 1.00 94.62 95 TYR A O 1
ATOM 808 N N . ASP A 1 96 ? -18.337 7.678 25.242 1.00 90.31 96 ASP A N 1
ATOM 809 C CA . ASP A 1 96 ? -18.551 9.055 25.687 1.00 90.31 96 ASP A CA 1
ATOM 810 C C . ASP A 1 96 ? -20.046 9.372 25.885 1.00 90.31 96 ASP A C 1
ATOM 812 O O . ASP A 1 96 ? -20.478 9.768 26.964 1.00 90.31 96 ASP A O 1
ATOM 816 N N . ARG A 1 97 ? -20.893 9.025 24.902 1.00 93.38 97 ARG A N 1
ATOM 817 C CA . ARG A 1 97 ? -22.362 9.165 25.004 1.00 93.38 97 ARG A CA 1
ATOM 818 C C . ARG A 1 97 ? -22.992 8.371 26.146 1.00 93.38 97 ARG A C 1
ATOM 820 O O . ARG A 1 97 ? -24.070 8.723 26.609 1.00 93.38 97 ARG A O 1
ATOM 827 N N . LYS A 1 98 ? -22.368 7.266 26.557 1.00 94.38 98 LYS A N 1
ATOM 828 C CA . LYS A 1 98 ? -22.836 6.428 27.669 1.00 94.38 98 LYS A CA 1
ATOM 829 C C . LYS A 1 98 ? -22.261 6.880 29.016 1.00 94.38 98 LYS A C 1
ATOM 831 O O . LYS A 1 98 ? -22.513 6.198 30.006 1.00 94.38 98 LYS A O 1
ATOM 836 N N . GLY A 1 99 ? -21.466 7.957 29.053 1.00 91.44 99 GLY A N 1
ATOM 837 C CA . GLY A 1 99 ? -20.733 8.391 30.244 1.00 91.44 99 GLY A CA 1
ATOM 838 C C . GLY A 1 99 ? -19.747 7.336 30.750 1.00 91.44 99 GLY A C 1
ATOM 839 O O . GLY A 1 99 ? -19.476 7.269 31.945 1.00 91.44 99 GLY A O 1
ATOM 840 N N . LYS A 1 100 ? -19.272 6.449 29.864 1.00 93.88 100 LYS A N 1
ATOM 841 C CA . LYS A 1 100 ? -18.360 5.355 30.211 1.00 93.88 100 LYS A CA 1
ATOM 842 C C . LYS A 1 100 ? -16.930 5.735 29.869 1.00 93.88 100 LYS A C 1
ATOM 844 O O . LYS A 1 100 ? -16.678 6.360 28.841 1.00 93.88 100 LYS A O 1
ATOM 849 N N . GLU A 1 101 ? -15.997 5.269 30.692 1.00 93.50 101 GLU A N 1
ATOM 850 C CA . GLU A 1 101 ? -14.572 5.379 30.396 1.00 93.50 101 GLU A CA 1
ATOM 851 C C . GLU A 1 101 ? -14.254 4.705 29.052 1.00 93.50 101 GLU A C 1
ATOM 853 O O . GLU A 1 101 ? -14.709 3.592 28.766 1.00 93.50 101 GLU A O 1
ATOM 858 N N . ILE A 1 102 ? -13.481 5.399 28.215 1.00 94.12 102 ILE A N 1
ATOM 859 C CA . ILE A 1 102 ? -13.045 4.880 26.922 1.00 94.12 102 ILE A CA 1
ATOM 860 C C . ILE A 1 102 ? -11.965 3.816 27.166 1.00 94.12 102 ILE A C 1
ATOM 862 O O . ILE A 1 102 ? -10.948 4.110 27.799 1.00 94.12 102 ILE A O 1
ATOM 866 N N . PRO A 1 103 ? -12.113 2.597 26.620 1.00 94.94 103 PRO A N 1
ATOM 867 C CA . PRO A 1 103 ? -11.097 1.566 26.750 1.00 94.94 103 PRO A CA 1
ATOM 868 C C . PRO A 1 103 ? -9.721 2.017 26.241 1.00 94.94 103 PRO A C 1
ATOM 870 O O . PRO A 1 103 ? -9.584 2.493 25.112 1.00 94.94 103 PRO A O 1
ATOM 873 N N . ARG A 1 104 ? -8.671 1.773 27.037 1.00 94.31 104 ARG A N 1
ATOM 874 C CA . ARG A 1 104 ? -7.281 2.142 26.695 1.00 94.31 104 ARG A CA 1
ATOM 875 C C . ARG A 1 104 ? -6.818 1.605 25.340 1.00 94.31 104 ARG A C 1
ATOM 877 O O . ARG A 1 104 ? -6.067 2.286 24.648 1.00 94.31 104 ARG A O 1
ATOM 884 N N . HIS A 1 105 ? -7.271 0.415 24.942 1.00 93.62 105 HIS A N 1
ATOM 885 C CA . HIS A 1 105 ? -6.902 -0.170 23.651 1.00 93.62 105 HIS A CA 1
ATOM 886 C C . HIS A 1 105 ? -7.419 0.662 22.467 1.00 93.62 105 HIS A C 1
ATOM 888 O O . HIS A 1 105 ? -6.702 0.804 21.485 1.00 93.62 105 HIS A O 1
ATOM 894 N N . LEU A 1 106 ? -8.603 1.285 22.568 1.00 93.94 106 LEU A N 1
ATOM 895 C CA . LEU A 1 106 ? -9.124 2.167 21.516 1.00 93.94 106 LEU A CA 1
ATOM 896 C C . LEU A 1 106 ? -8.289 3.442 21.396 1.00 93.94 106 LEU A C 1
ATOM 898 O O . LEU A 1 106 ? -7.979 3.874 20.289 1.00 93.94 106 LEU A O 1
ATOM 902 N N . ILE A 1 107 ? -7.879 4.018 22.529 1.00 93.94 107 ILE A N 1
ATOM 903 C CA . ILE A 1 107 ? -6.998 5.196 22.559 1.00 93.94 107 ILE A CA 1
ATOM 904 C C . ILE A 1 107 ? -5.633 4.847 21.951 1.00 93.94 107 ILE A C 1
ATOM 906 O O . ILE A 1 107 ? -5.123 5.575 21.101 1.00 93.94 107 ILE A O 1
ATOM 910 N N . SER A 1 108 ? -5.062 3.708 22.347 1.00 95.44 108 SER A N 1
ATOM 911 C CA . SER A 1 108 ? -3.783 3.224 21.826 1.00 95.44 108 SER A CA 1
ATOM 912 C C . SER A 1 108 ? -3.845 2.960 20.319 1.00 95.44 108 SER A C 1
ATOM 914 O O . SER A 1 108 ? -3.016 3.487 19.578 1.00 95.44 108 SER A O 1
ATOM 916 N N . HIS A 1 109 ? -4.863 2.236 19.842 1.00 94.50 109 HIS A N 1
ATOM 917 C CA . HIS A 1 109 ? -5.056 1.970 18.415 1.00 94.50 109 HIS A CA 1
ATOM 918 C C . HIS A 1 109 ? -5.272 3.257 17.617 1.00 94.50 109 HIS A C 1
ATOM 920 O O . HIS A 1 109 ? -4.748 3.385 16.510 1.00 94.50 109 HIS A O 1
ATOM 926 N N . LYS A 1 110 ? -5.990 4.241 18.175 1.00 95.38 110 LYS A N 1
ATOM 927 C CA . LYS A 1 110 ? -6.159 5.558 17.551 1.00 95.38 110 LYS A CA 1
ATOM 928 C C . LYS A 1 110 ? -4.813 6.244 17.329 1.00 95.38 110 LYS A C 1
ATOM 930 O O . LYS A 1 110 ? -4.528 6.673 16.215 1.00 95.38 110 LYS A O 1
ATOM 935 N N . LEU A 1 111 ? -3.979 6.315 18.369 1.00 95.56 111 LEU A N 1
ATOM 936 C CA . LEU A 1 111 ? -2.646 6.920 18.288 1.00 95.56 111 LEU A CA 1
ATOM 937 C C . LEU A 1 111 ? -1.748 6.186 17.286 1.00 95.56 111 LEU A C 1
ATOM 939 O O . LEU A 1 111 ? -1.105 6.823 16.457 1.00 95.56 111 LEU A O 1
ATOM 943 N N . GLN A 1 112 ? -1.743 4.851 17.314 1.00 96.12 112 GLN A N 1
ATOM 944 C CA . GLN A 1 112 ? -0.991 4.039 16.355 1.00 96.12 112 GLN A CA 1
ATOM 945 C C . GLN A 1 112 ? -1.440 4.302 14.913 1.00 96.12 112 GLN A C 1
ATOM 947 O O . GLN A 1 112 ? -0.599 4.509 14.042 1.00 96.12 112 GLN A O 1
ATOM 952 N N . THR A 1 113 ? -2.751 4.360 14.669 1.00 96.00 113 THR A N 1
ATOM 953 C CA . THR A 1 113 ? -3.316 4.635 13.339 1.00 96.00 113 THR A CA 1
ATOM 954 C C . THR A 1 113 ? -2.911 6.024 12.843 1.00 96.00 113 THR A C 1
ATOM 956 O O . THR A 1 113 ? -2.451 6.154 11.713 1.00 96.00 113 THR A O 1
ATOM 959 N N . ILE A 1 114 ? -2.992 7.053 13.696 1.00 96.50 114 ILE A N 1
ATOM 960 C CA . ILE A 1 114 ? -2.566 8.424 13.359 1.00 96.50 114 ILE A CA 1
ATOM 961 C C . ILE A 1 114 ? -1.071 8.471 13.014 1.00 96.50 114 ILE A C 1
ATOM 963 O O . ILE A 1 114 ? -0.690 9.063 12.004 1.00 96.50 114 ILE A O 1
ATOM 967 N N . ASN A 1 115 ? -0.224 7.811 13.806 1.00 96.31 115 ASN A N 1
ATOM 968 C CA . ASN A 1 115 ? 1.218 7.766 13.552 1.00 96.31 115 ASN A CA 1
ATOM 969 C C . ASN A 1 115 ? 1.551 7.051 12.234 1.00 96.31 115 ASN A C 1
ATOM 971 O O . ASN A 1 115 ? 2.442 7.484 11.499 1.00 96.31 115 ASN A O 1
ATOM 975 N N . LEU A 1 116 ? 0.826 5.974 11.912 1.00 96.50 116 LEU A N 1
ATOM 976 C CA . LEU A 1 116 ? 0.967 5.265 10.641 1.00 96.50 116 LEU A CA 1
ATOM 977 C C . LEU A 1 116 ? 0.533 6.134 9.456 1.00 96.50 116 LEU A C 1
ATOM 979 O O . LEU A 1 116 ? 1.258 6.190 8.466 1.00 96.50 116 LEU A O 1
ATOM 983 N N . ILE A 1 117 ? -0.583 6.862 9.572 1.00 97.06 117 ILE A N 1
ATOM 984 C CA . ILE A 1 117 ? -1.025 7.834 8.558 1.00 97.06 117 ILE A CA 1
ATOM 985 C C . ILE A 1 117 ? 0.066 8.883 8.321 1.00 97.06 117 ILE A C 1
ATOM 987 O O . ILE A 1 117 ? 0.448 9.120 7.176 1.00 97.06 117 ILE A O 1
ATOM 991 N N . GLY A 1 118 ? 0.610 9.471 9.393 1.00 95.75 118 GLY A N 1
ATOM 992 C CA . GLY A 1 118 ? 1.709 10.436 9.303 1.00 95.75 118 GLY A CA 1
ATOM 993 C C . GLY A 1 118 ? 2.929 9.861 8.580 1.00 95.75 118 GLY A C 1
ATOM 994 O O . GLY A 1 118 ? 3.426 10.462 7.631 1.00 95.75 118 GLY A O 1
ATOM 995 N N . SER A 1 119 ? 3.337 8.648 8.957 1.00 95.56 119 SER A N 1
ATOM 996 C CA . SER A 1 119 ? 4.477 7.948 8.349 1.00 95.56 119 SER A CA 1
ATOM 997 C C . SER A 1 119 ? 4.275 7.657 6.858 1.00 95.56 119 SER A C 1
ATOM 999 O O . SER A 1 119 ? 5.218 7.750 6.071 1.00 95.56 119 SER A O 1
ATOM 1001 N N . ILE A 1 120 ? 3.061 7.277 6.445 1.00 94.56 120 ILE A N 1
ATOM 1002 C CA . ILE A 1 120 ? 2.756 7.021 5.033 1.00 94.56 120 ILE A CA 1
ATOM 1003 C C . ILE A 1 120 ? 2.718 8.328 4.240 1.00 94.56 120 ILE A C 1
ATOM 1005 O O . ILE A 1 120 ? 3.298 8.384 3.157 1.00 94.56 120 ILE A O 1
ATOM 1009 N N . ASN A 1 121 ? 2.101 9.382 4.780 1.00 94.31 121 ASN A N 1
ATOM 1010 C CA . ASN A 1 121 ? 2.068 10.697 4.137 1.00 94.31 121 ASN A CA 1
ATOM 1011 C C . ASN A 1 121 ? 3.473 11.260 3.913 1.00 94.31 121 ASN A C 1
ATOM 1013 O O . ASN A 1 121 ? 3.759 11.754 2.826 1.00 94.31 121 ASN A O 1
ATOM 1017 N N . GLU A 1 122 ? 4.362 11.138 4.901 1.00 94.56 122 GLU A N 1
ATOM 1018 C CA . GLU A 1 122 ? 5.757 11.560 4.771 1.00 94.56 122 GLU A CA 1
ATOM 1019 C C . GLU A 1 122 ? 6.457 10.814 3.627 1.00 94.56 122 GLU A C 1
ATOM 1021 O O . GLU A 1 122 ? 7.002 11.437 2.715 1.00 94.56 122 GLU A O 1
ATOM 1026 N N . ARG A 1 123 ? 6.381 9.476 3.608 1.00 93.81 123 ARG A N 1
ATOM 1027 C CA . ARG A 1 123 ? 6.999 8.659 2.549 1.00 93.81 123 ARG A CA 1
ATOM 1028 C C . ARG A 1 123 ? 6.412 8.951 1.172 1.00 93.81 123 ARG A C 1
ATOM 1030 O O . ARG A 1 123 ? 7.166 9.037 0.203 1.00 93.81 123 ARG A O 1
ATOM 1037 N N . LYS A 1 124 ? 5.089 9.119 1.080 1.00 93.75 124 LYS A N 1
ATOM 1038 C CA . LYS A 1 124 ? 4.406 9.497 -0.161 1.00 93.75 124 LYS A CA 1
ATOM 1039 C C . LYS A 1 124 ? 4.899 10.860 -0.644 1.00 93.75 124 LYS A C 1
ATOM 1041 O O . LYS A 1 124 ? 5.269 10.975 -1.807 1.00 93.75 124 LYS A O 1
ATOM 1046 N N . GLY A 1 125 ? 4.959 11.855 0.241 1.00 91.44 125 GLY A N 1
ATOM 1047 C CA . GLY A 1 125 ? 5.445 13.198 -0.075 1.00 91.44 125 GLY A CA 1
ATOM 1048 C C . GLY A 1 125 ? 6.890 13.188 -0.572 1.00 91.44 125 GLY A C 1
ATOM 1049 O O . GLY A 1 125 ? 7.176 13.723 -1.640 1.00 91.44 125 GLY A O 1
ATOM 1050 N N . VAL A 1 126 ? 7.788 12.492 0.132 1.00 91.88 126 VAL A N 1
ATOM 1051 C CA . VAL A 1 126 ? 9.186 12.317 -0.299 1.00 91.88 126 VAL A CA 1
ATOM 1052 C C . VAL A 1 126 ? 9.257 11.664 -1.679 1.00 91.88 126 VAL A C 1
ATOM 1054 O O . VAL A 1 126 ? 9.981 12.143 -2.548 1.00 91.88 126 VAL A O 1
ATOM 1057 N N . PHE A 1 127 ? 8.482 10.603 -1.916 1.00 90.88 127 PHE A N 1
ATOM 1058 C CA . PHE A 1 127 ? 8.456 9.931 -3.212 1.00 90.88 127 PHE A CA 1
ATOM 1059 C C . PHE A 1 127 ? 7.909 10.838 -4.326 1.00 90.88 127 PHE A C 1
ATOM 1061 O O . PHE A 1 127 ? 8.450 10.836 -5.431 1.00 90.88 127 PHE A O 1
ATOM 1068 N N . GLN A 1 128 ? 6.887 11.655 -4.049 1.00 87.62 128 GLN A N 1
ATOM 1069 C CA . GLN A 1 128 ? 6.322 12.625 -4.996 1.00 87.62 128 GLN A CA 1
ATOM 1070 C C . GLN A 1 128 ? 7.308 13.732 -5.382 1.00 87.62 128 GLN A C 1
ATOM 1072 O O . GLN A 1 128 ? 7.327 14.134 -6.542 1.00 87.62 128 GLN A O 1
ATOM 1077 N N . LEU A 1 129 ? 8.151 14.179 -4.448 1.00 87.31 129 LEU A N 1
ATOM 1078 C CA . LEU A 1 129 ? 9.171 15.202 -4.701 1.00 87.31 129 LEU A CA 1
ATOM 1079 C C . LEU A 1 129 ? 10.359 14.694 -5.530 1.00 87.31 129 LEU A C 1
ATOM 1081 O O . LEU A 1 129 ? 11.109 15.500 -6.077 1.00 87.31 129 LEU A O 1
ATOM 1085 N N . GLN A 1 130 ? 10.552 13.376 -5.638 1.00 85.25 130 GLN A N 1
ATOM 1086 C CA . GLN A 1 130 ? 11.595 12.818 -6.498 1.00 85.25 130 GLN A CA 1
ATOM 1087 C C . GLN A 1 130 ? 11.316 13.150 -7.966 1.00 85.25 130 GLN A C 1
ATOM 1089 O O . GLN A 1 130 ? 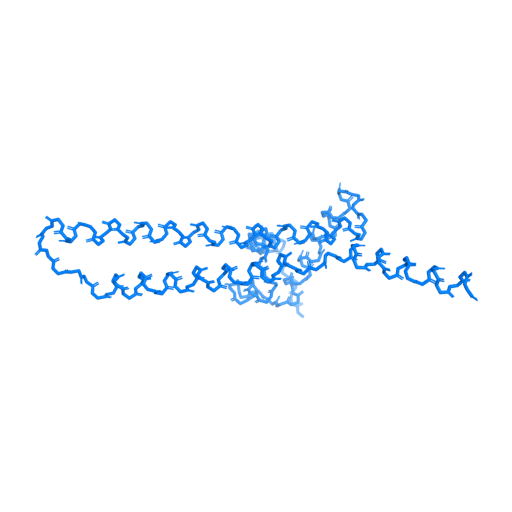10.221 12.892 -8.471 1.00 85.25 130 GLN A O 1
ATOM 1094 N N . ILE A 1 131 ? 12.332 13.686 -8.646 1.00 78.69 131 ILE A N 1
ATOM 1095 C CA . ILE A 1 131 ? 12.273 14.005 -10.074 1.00 78.69 131 ILE A CA 1
ATOM 1096 C C . ILE A 1 131 ? 12.031 12.701 -10.852 1.00 78.69 131 ILE A C 1
ATOM 1098 O O . ILE A 1 131 ? 12.805 11.751 -10.692 1.00 78.69 131 ILE A O 1
ATOM 1102 N N . PRO A 1 132 ? 10.983 12.629 -11.689 1.00 79.75 132 PRO A N 1
ATOM 1103 C CA . PRO A 1 132 ? 10.743 11.484 -12.558 1.00 79.75 132 PRO A CA 1
ATOM 1104 C C . PRO A 1 132 ? 11.946 11.173 -13.463 1.00 79.75 132 PRO A C 1
ATOM 1106 O O . PRO A 1 132 ? 12.664 12.072 -13.906 1.00 79.75 132 PRO A O 1
ATOM 1109 N N . ALA A 1 133 ? 12.180 9.889 -13.744 1.00 75.75 133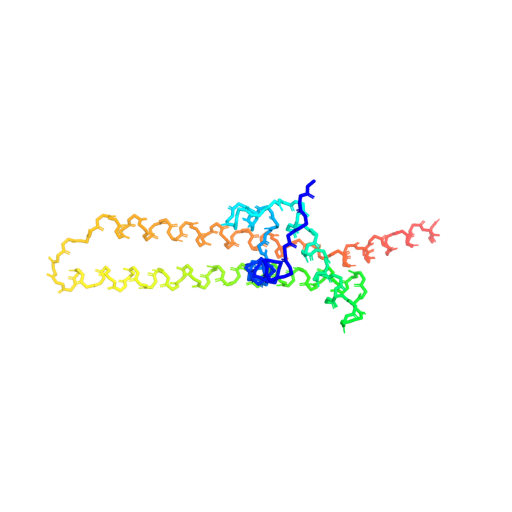 ALA A N 1
ATOM 1110 C CA . ALA A 1 133 ? 13.363 9.436 -14.481 1.00 75.75 133 ALA A CA 1
ATOM 1111 C C . ALA A 1 133 ? 13.479 10.064 -15.882 1.00 75.75 133 ALA A C 1
ATOM 1113 O O . ALA A 1 133 ? 14.577 10.371 -16.336 1.00 75.75 133 ALA A O 1
ATOM 1114 N N . ASP A 1 134 ? 12.353 10.294 -16.551 1.00 73.69 134 ASP A N 1
ATOM 1115 C CA . ASP A 1 134 ? 12.264 10.970 -17.843 1.00 73.69 134 ASP A CA 1
ATOM 1116 C C . ASP A 1 134 ? 12.661 12.448 -17.764 1.00 73.69 134 ASP A C 1
ATOM 1118 O O . ASP A 1 134 ? 13.403 12.928 -18.618 1.00 73.69 134 ASP A O 1
ATOM 1122 N N . GLU A 1 135 ? 12.231 13.163 -16.723 1.00 75.69 135 GLU A N 1
ATOM 1123 C CA . GLU A 1 135 ? 12.628 14.556 -16.510 1.00 75.69 135 GLU A CA 1
ATOM 1124 C C . GLU A 1 135 ? 14.121 14.659 -16.162 1.00 75.69 135 GLU A C 1
ATOM 1126 O O . GLU A 1 135 ? 14.823 15.526 -16.687 1.00 75.69 135 GLU A O 1
ATOM 1131 N N . SER A 1 136 ? 14.630 13.740 -15.334 1.00 80.69 136 SER A N 1
ATOM 1132 C CA . SER A 1 136 ? 16.061 13.657 -15.027 1.00 80.69 136 SER A CA 1
ATOM 1133 C C . SER A 1 136 ? 16.886 13.380 -16.284 1.00 80.69 136 SER A C 1
ATOM 1135 O O . SER A 1 136 ? 17.868 14.076 -16.533 1.00 80.69 136 SER A O 1
ATOM 1137 N N . LEU A 1 137 ? 16.481 12.400 -17.099 1.00 79.44 137 LEU A N 1
ATOM 1138 C CA . LEU A 1 137 ? 17.166 12.059 -18.347 1.00 79.44 137 LEU A CA 1
ATOM 1139 C C . LEU A 1 137 ? 17.152 13.230 -19.329 1.00 79.44 137 LEU A C 1
ATOM 1141 O O . LEU A 1 137 ? 18.183 13.527 -19.930 1.00 79.44 137 LEU A O 1
ATOM 1145 N N . ARG A 1 138 ? 16.020 13.932 -19.458 1.00 79.50 138 ARG A N 1
ATOM 1146 C CA . ARG A 1 138 ? 15.917 15.106 -20.331 1.00 79.50 138 ARG A CA 1
ATOM 1147 C C . ARG A 1 138 ? 16.894 16.203 -19.912 1.00 79.50 138 ARG A C 1
ATOM 1149 O O . ARG A 1 138 ? 17.630 16.697 -20.761 1.00 79.50 138 ARG A O 1
ATOM 1156 N N . LYS A 1 139 ? 16.971 16.518 -18.613 1.00 79.06 139 LYS A N 1
ATOM 1157 C CA . LYS A 1 139 ? 17.932 17.498 -18.072 1.00 79.06 139 LYS A CA 1
ATOM 1158 C C . LYS A 1 139 ? 19.379 17.099 -18.365 1.00 79.06 139 LYS A C 1
ATOM 1160 O O . LYS A 1 139 ? 20.149 17.921 -18.848 1.00 79.06 139 LYS A O 1
ATOM 1165 N N . THR A 1 140 ? 19.738 15.831 -18.155 1.00 83.25 140 THR A N 1
ATOM 1166 C CA . THR A 1 140 ? 21.092 15.337 -18.455 1.00 83.25 140 THR A CA 1
ATOM 1167 C C . THR A 1 140 ? 21.432 15.450 -19.943 1.00 83.25 140 THR A C 1
ATOM 1169 O O . THR A 1 140 ? 22.530 15.880 -20.290 1.00 83.25 140 THR A O 1
ATOM 1172 N N . VAL A 1 141 ? 20.501 15.102 -20.836 1.00 84.62 141 VAL A N 1
ATOM 1173 C CA . VAL A 1 141 ? 20.708 15.234 -22.287 1.00 84.62 141 VAL A CA 1
ATOM 1174 C C . VAL A 1 141 ? 20.860 16.703 -22.689 1.00 84.62 141 VAL A C 1
ATOM 1176 O O . VAL A 1 141 ? 21.775 17.032 -23.443 1.00 84.62 141 VAL A O 1
ATOM 1179 N N . GLU A 1 142 ? 20.024 17.599 -22.161 1.00 83.31 142 GLU A N 1
ATOM 1180 C CA . GLU A 1 142 ? 20.115 19.046 -22.407 1.00 83.31 142 GLU A CA 1
ATOM 1181 C C . GLU A 1 142 ? 21.475 19.621 -21.958 1.00 83.31 142 GLU A C 1
ATOM 1183 O O . GLU A 1 142 ? 22.092 20.402 -22.685 1.00 83.31 142 GLU A O 1
ATOM 1188 N N . GLU A 1 143 ? 21.984 19.209 -20.795 1.00 82.19 143 GLU A N 1
ATOM 1189 C CA . GLU A 1 143 ? 23.297 19.622 -20.282 1.00 82.19 143 GLU A CA 1
ATOM 1190 C C . GLU A 1 143 ? 24.466 19.092 -21.119 1.00 82.19 143 GLU A C 1
ATOM 1192 O O . GLU A 1 143 ? 25.407 19.836 -21.404 1.00 82.19 143 GLU A O 1
ATOM 1197 N N . LEU A 1 144 ? 24.422 17.823 -21.534 1.00 85.88 144 LEU A N 1
ATOM 1198 C CA . LEU A 1 144 ? 25.455 17.229 -22.389 1.00 85.88 144 LEU A CA 1
ATOM 1199 C C . LEU A 1 144 ? 25.481 17.885 -23.771 1.00 85.88 144 LEU A C 1
ATOM 1201 O O . LEU A 1 144 ? 26.553 18.196 -24.282 1.00 85.88 144 LEU A O 1
ATOM 1205 N N . THR A 1 145 ? 24.309 18.171 -24.338 1.00 81.88 145 THR A N 1
ATOM 1206 C CA . THR A 1 145 ? 24.192 18.839 -25.642 1.00 81.88 145 THR A CA 1
ATOM 1207 C C . THR A 1 145 ? 24.790 20.245 -25.591 1.00 81.88 145 THR A C 1
ATOM 1209 O O . THR A 1 145 ? 25.549 20.618 -26.482 1.00 81.88 145 THR A O 1
ATOM 1212 N N . LYS A 1 146 ? 24.540 20.998 -24.509 1.00 82.19 146 LYS A N 1
ATOM 1213 C CA . LYS A 1 146 ? 25.165 22.312 -24.282 1.00 82.19 146 LYS A CA 1
ATOM 1214 C C . LYS A 1 146 ? 26.685 22.230 -24.124 1.00 82.19 146 LYS A C 1
ATOM 1216 O O . LYS A 1 146 ? 27.384 23.126 -24.578 1.00 82.19 146 LYS A O 1
ATOM 1221 N N . LYS A 1 147 ? 27.209 21.170 -23.498 1.00 75.31 147 LYS A N 1
ATOM 1222 C CA . LYS A 1 147 ? 28.661 20.957 -23.347 1.00 75.31 147 LYS A CA 1
ATOM 1223 C C . LYS A 1 147 ? 29.360 20.575 -24.650 1.00 75.31 147 LYS A C 1
ATOM 1225 O O . LYS A 1 147 ? 30.535 20.870 -24.776 1.00 75.31 147 LYS A O 1
ATOM 1230 N N . CYS A 1 148 ? 28.670 19.927 -25.587 1.00 68.25 148 CYS A N 1
ATOM 1231 C CA . CYS A 1 148 ? 29.227 19.577 -26.899 1.00 68.25 148 CYS A CA 1
ATOM 1232 C C . CYS A 1 148 ? 29.139 20.715 -27.933 1.00 68.25 148 CYS A C 1
ATOM 1234 O O . CYS A 1 148 ? 29.703 20.587 -29.015 1.00 68.25 148 CYS A O 1
ATOM 1236 N N . GLN A 1 149 ? 28.398 21.786 -27.633 1.00 66.00 149 GLN A N 1
ATOM 1237 C CA . GLN A 1 149 ? 28.252 22.972 -28.489 1.00 66.00 149 GLN A CA 1
ATOM 1238 C C . GLN A 1 149 ? 29.223 24.113 -28.126 1.00 66.00 149 GLN A C 1
ATOM 1240 O O . GLN A 1 149 ? 29.257 25.112 -28.843 1.00 66.00 149 GLN A O 1
ATOM 1245 N N . ASN A 1 150 ? 30.001 23.950 -27.051 1.00 53.03 150 ASN A N 1
ATOM 1246 C CA . ASN A 1 150 ? 31.122 24.808 -26.651 1.00 53.03 150 ASN A CA 1
ATOM 1247 C C . ASN A 1 150 ? 32.442 24.056 -26.839 1.00 53.03 150 ASN A C 1
ATOM 1249 O O . ASN A 1 150 ? 33.469 24.740 -27.030 1.00 53.03 150 ASN A O 1
#

Foldseek 3Di:
DDDDDPVVVVVLLVQLVVCLQLVHDLVVSCVVVVPDSVVSVVSSVVVLVVVCVVVVDDPLSSLVVNLVSVLVSLVVVLVVLVVVLVVLVVQQVVCVVVVHDRDPVSVVSNVVSVVVNVVSVVVSVVSVPDDRPVRVVVVVVVVVVVVVVD

Sequence (150 aa):
MARLAKNQQVTMQRKLRVYFERNQSASFASQETRVNIKTVCKYYKEWSELISKACELDFLSRQRQDREQILLSYDNQLGHLYDTLETINYETKKYDRKGKEIPRHLISHKLQTINLIGSINERKGVFQLQIPADESLRKTVEELTKKCQN

pLDDT: mean 87.65, std 9.33, range [43.75, 97.06]